Protein AF-A0A1Q3M0R4-F1 (afdb_monomer)

Radius of gyration: 12.42 Å; Cα contacts (8 Å, |Δi|>4): 33; chains: 1; bounding box: 25×22×34 Å

Solvent-accessible surface area (backbone atoms only — not comparable to full-atom values): 4258 Å² total; per-residue (Å²): 132,85,81,79,81,72,77,58,70,66,75,36,58,68,57,41,46,53,50,36,50,51,48,71,72,34,70,67,75,60,28,56,51,51,50,50,55,52,50,51,52,50,51,50,54,43,46,73,71,68,51,53,70,70,59,50,51,52,52,51,51,48,37,50,50,54,26,49,55,63,67,73,106

Foldseek 3Di:
DDPPPDDDPLVPPVVLVVLLVVLVVDDDPVNVVVLVVVLVVQLVVCVVVVDDPVVSVVSVVSSVVSSVVVNVD

Mean predicted aligned error: 7.61 Å

pLDDT: mean 77.13, std 12.31, range [35.53, 88.0]

Sequence (73 aa):
MSNVILFPLHSRSNLVQSIADSLRTVHGPAANSFWRERIAGIVADLRSSGLPDAAIRQEILGLQDAVQVQLAG

Secondary structure (DSSP, 8-state):
------S-GGG-HHHHHHHHHHHHHS-THHHHHHHHHHHHHHHHHHHHTT--HHHHHHHHHHHHHHHHHHHH-

Nearest PDB structures (foldseek):
  7o19-assembly1_AT  TM=4.785E-01  e=4.522E+00  Escherichia coli K-12

Structure (mmCIF, N/CA/C/O backbone):
data_AF-A0A1Q3M0R4-F1
#
_entry.id   AF-A0A1Q3M0R4-F1
#
loop_
_atom_site.group_PDB
_atom_site.id
_atom_site.type_symbol
_atom_site.label_atom_id
_atom_site.label_alt_id
_atom_site.label_comp_id
_atom_site.label_asym_id
_atom_site.label_entity_id
_atom_site.label_seq_id
_atom_site.pdbx_PDB_ins_code
_atom_site.Cartn_x
_atom_site.Cartn_y
_atom_site.Cartn_z
_atom_site.occupancy
_atom_site.B_iso_or_equiv
_atom_site.auth_seq_id
_atom_site.auth_comp_id
_atom_site.auth_asym_id
_atom_site.auth_atom_id
_atom_site.pdbx_PDB_model_num
ATOM 1 N N . MET A 1 1 ? 3.945 -12.164 16.947 1.00 35.53 1 MET A N 1
ATOM 2 C CA . MET A 1 1 ? 4.948 -11.243 16.375 1.00 35.53 1 MET A CA 1
ATOM 3 C C . MET A 1 1 ? 4.239 -9.935 16.089 1.00 35.53 1 MET A C 1
ATOM 5 O O . MET A 1 1 ? 3.408 -9.892 15.195 1.00 35.53 1 MET A O 1
ATOM 9 N N . SER A 1 2 ? 4.455 -8.930 16.932 1.00 36.75 2 SER A N 1
ATOM 10 C CA . SER A 1 2 ? 3.777 -7.637 16.842 1.00 36.75 2 SER A CA 1
ATOM 11 C C . SER A 1 2 ? 4.287 -6.891 15.609 1.00 36.75 2 SER A C 1
ATOM 13 O O . SER A 1 2 ? 5.445 -6.481 15.581 1.00 36.75 2 SER A O 1
ATOM 15 N N . ASN A 1 3 ? 3.453 -6.760 14.575 1.00 49.47 3 ASN A N 1
ATOM 16 C CA . ASN A 1 3 ? 3.747 -5.906 13.428 1.00 49.47 3 ASN A CA 1
ATOM 17 C C . ASN A 1 3 ? 3.662 -4.456 13.917 1.00 49.47 3 ASN A C 1
ATOM 19 O O . ASN A 1 3 ? 2.578 -3.893 14.026 1.00 49.47 3 ASN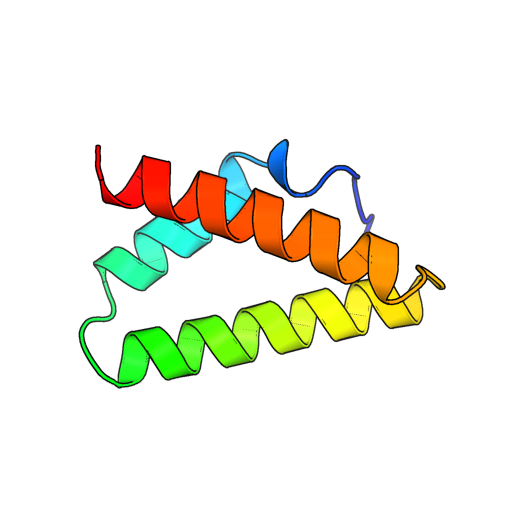 A O 1
ATOM 23 N N . VAL A 1 4 ? 4.792 -3.886 14.337 1.00 52.16 4 VAL A N 1
ATOM 24 C CA . VAL A 1 4 ? 4.843 -2.499 14.807 1.00 52.16 4 VAL A CA 1
ATOM 25 C C . VAL A 1 4 ? 4.634 -1.591 13.596 1.00 52.16 4 VAL A C 1
ATOM 27 O O . VAL A 1 4 ? 5.518 -1.414 12.747 1.00 52.16 4 VAL A O 1
ATOM 30 N N . ILE A 1 5 ? 3.435 -1.023 13.510 1.00 55.28 5 ILE A N 1
ATOM 31 C CA . ILE A 1 5 ? 3.067 -0.029 12.507 1.00 55.28 5 ILE A CA 1
ATOM 32 C C . ILE A 1 5 ? 3.673 1.303 12.967 1.00 55.28 5 ILE A C 1
ATOM 34 O O . ILE A 1 5 ? 3.095 2.038 13.762 1.00 55.28 5 ILE A O 1
ATOM 38 N N . LEU A 1 6 ? 4.904 1.576 12.526 1.00 53.53 6 LEU A N 1
ATOM 39 C CA . LEU A 1 6 ? 5.575 2.860 12.750 1.00 53.53 6 LEU A CA 1
ATOM 40 C C . LEU A 1 6 ? 5.025 3.851 11.729 1.00 53.53 6 LEU A C 1
ATOM 42 O O . LEU A 1 6 ? 5.395 3.788 10.553 1.00 53.53 6 LEU A O 1
ATOM 46 N N . PHE A 1 7 ? 4.134 4.717 12.197 1.00 52.59 7 PHE A N 1
ATOM 47 C CA . PHE A 1 7 ? 3.657 5.875 11.459 1.00 52.59 7 PHE A CA 1
ATOM 48 C C . PHE A 1 7 ? 4.684 7.019 11.482 1.00 52.59 7 PHE A C 1
ATOM 50 O O . PHE A 1 7 ? 5.409 7.159 12.470 1.00 52.59 7 PHE A O 1
ATOM 57 N N . PRO A 1 8 ? 4.704 7.869 10.439 1.00 57.00 8 PRO A N 1
ATOM 58 C CA . PRO A 1 8 ? 3.835 7.807 9.262 1.00 57.00 8 PRO A CA 1
ATOM 59 C C . PRO A 1 8 ? 4.450 7.019 8.092 1.00 57.00 8 PRO A C 1
ATOM 61 O O . PRO A 1 8 ? 5.671 6.920 7.949 1.00 57.00 8 PRO A O 1
ATOM 64 N N . LEU A 1 9 ? 3.593 6.447 7.238 1.00 59.53 9 LEU A N 1
ATOM 65 C CA . LEU A 1 9 ? 4.012 5.527 6.168 1.00 59.53 9 LEU A CA 1
ATOM 66 C C . LEU A 1 9 ? 4.917 6.192 5.119 1.00 59.53 9 LEU A C 1
ATOM 68 O O . LEU A 1 9 ? 5.829 5.544 4.606 1.00 59.53 9 LEU A O 1
ATOM 72 N N . HIS A 1 10 ? 4.721 7.486 4.855 1.00 56.66 10 HIS A N 1
ATOM 73 C CA . HIS A 1 10 ? 5.549 8.279 3.938 1.00 56.66 10 HIS A CA 1
ATOM 74 C C . HIS A 1 10 ? 6.977 8.511 4.458 1.00 56.66 10 HIS A C 1
ATOM 76 O O . HIS A 1 10 ? 7.890 8.747 3.674 1.00 56.66 10 HIS A O 1
ATOM 82 N N . SER A 1 11 ? 7.195 8.407 5.773 1.00 56.69 11 SER A N 1
ATOM 83 C CA . SER A 1 11 ? 8.520 8.568 6.377 1.00 56.69 11 SER A CA 1
ATOM 84 C C . SER A 1 11 ? 9.341 7.273 6.345 1.00 56.69 11 SER A C 1
ATOM 86 O O . SER A 1 11 ? 10.523 7.280 6.689 1.00 56.69 11 SER A O 1
ATOM 88 N N . ARG A 1 12 ? 8.744 6.147 5.919 1.00 68.12 12 ARG A N 1
ATOM 89 C CA . ARG A 1 12 ? 9.453 4.885 5.683 1.00 68.12 12 ARG A CA 1
ATOM 90 C C . ARG A 1 12 ? 10.044 4.885 4.276 1.00 68.12 12 ARG A C 1
ATOM 92 O O . ARG A 1 12 ? 9.544 4.192 3.391 1.00 68.12 12 ARG A O 1
ATOM 99 N N . SER A 1 13 ? 11.156 5.590 4.091 1.00 65.25 13 SER A N 1
ATOM 100 C CA . SER A 1 13 ? 11.916 5.601 2.833 1.00 65.25 13 SER A CA 1
ATOM 101 C C . SER A 1 13 ? 12.205 4.185 2.321 1.00 65.25 13 SER A C 1
ATOM 103 O O . SER A 1 13 ? 12.071 3.935 1.134 1.00 65.25 13 SER A O 1
ATOM 105 N N . ASN A 1 14 ? 12.468 3.224 3.219 1.00 69.88 14 ASN A N 1
ATOM 106 C CA . ASN A 1 14 ? 12.631 1.804 2.872 1.00 69.88 14 ASN A CA 1
ATOM 107 C C . ASN A 1 14 ? 11.376 1.154 2.266 1.00 69.88 14 ASN A C 1
ATOM 109 O O . ASN A 1 14 ? 11.495 0.284 1.409 1.00 69.88 14 ASN A O 1
ATOM 113 N N . LEU A 1 15 ? 10.174 1.534 2.712 1.00 73.50 15 LEU A N 1
ATOM 114 C CA . LEU A 1 15 ? 8.922 1.003 2.168 1.00 73.50 15 LEU A CA 1
ATOM 115 C C . LEU A 1 15 ? 8.664 1.593 0.779 1.00 73.50 15 LEU A C 1
ATOM 117 O O . LEU A 1 15 ? 8.401 0.844 -0.157 1.00 73.50 15 LEU A O 1
ATOM 121 N N . VAL A 1 16 ? 8.807 2.915 0.646 1.00 76.56 16 VAL A N 1
ATOM 122 C CA . VAL A 1 16 ? 8.706 3.620 -0.641 1.00 76.56 16 VAL A CA 1
ATOM 123 C C . VAL A 1 16 ? 9.713 3.041 -1.635 1.00 76.56 16 VAL A C 1
ATOM 125 O O . VAL A 1 16 ? 9.328 2.687 -2.744 1.00 76.56 16 VAL A O 1
ATOM 128 N N . GLN A 1 17 ? 10.959 2.831 -1.206 1.00 77.94 17 GLN A N 1
ATOM 129 C CA . GLN A 1 17 ? 12.032 2.299 -2.039 1.00 77.94 17 GLN A CA 1
ATOM 130 C C . GLN A 1 17 ? 11.843 0.843 -2.411 1.00 77.94 17 GLN A C 1
ATOM 132 O O . GLN A 1 17 ? 11.986 0.505 -3.578 1.00 77.94 17 GLN A O 1
ATOM 137 N N . SER A 1 18 ? 11.419 -0.010 -1.482 1.00 80.31 18 SER A N 1
ATOM 138 C CA . SER A 1 18 ? 11.086 -1.398 -1.808 1.00 80.31 18 SER A CA 1
ATOM 139 C C . SER A 1 18 ? 9.937 -1.494 -2.819 1.00 80.31 18 SER A C 1
ATOM 141 O O . SER A 1 18 ? 9.981 -2.329 -3.726 1.00 80.31 18 SER A O 1
ATOM 143 N N . ILE A 1 19 ? 8.922 -0.630 -2.704 1.00 80.69 19 ILE A N 1
ATOM 144 C CA . ILE A 1 19 ? 7.795 -0.611 -3.642 1.00 80.69 19 ILE A CA 1
ATOM 145 C C . ILE A 1 19 ? 8.219 -0.034 -4.996 1.00 80.69 19 ILE A C 1
ATOM 147 O O . ILE A 1 19 ? 7.897 -0.629 -6.022 1.00 80.69 19 ILE A O 1
ATOM 151 N N . ALA A 1 20 ? 8.964 1.073 -5.014 1.00 81.38 20 ALA A N 1
ATOM 152 C CA . ALA A 1 20 ? 9.483 1.678 -6.236 1.00 81.38 20 ALA A CA 1
ATOM 153 C C . ALA A 1 20 ? 10.423 0.720 -6.980 1.00 81.38 20 ALA A C 1
ATOM 155 O O . ALA A 1 20 ? 10.330 0.595 -8.192 1.00 81.38 20 ALA A O 1
ATOM 156 N N . ASP A 1 21 ? 11.285 -0.010 -6.273 1.00 81.69 21 ASP A N 1
ATOM 157 C CA . ASP A 1 21 ? 12.168 -1.027 -6.853 1.00 81.69 21 ASP A CA 1
ATOM 158 C C . ASP A 1 21 ? 11.386 -2.221 -7.423 1.00 81.69 21 ASP A C 1
ATOM 160 O O . ASP A 1 21 ? 11.609 -2.639 -8.561 1.00 81.69 21 ASP A O 1
ATOM 164 N N . SER A 1 22 ? 10.361 -2.689 -6.700 1.00 80.94 22 SER A N 1
ATOM 165 C CA . SER A 1 22 ? 9.454 -3.735 -7.194 1.00 80.94 22 SER A CA 1
ATOM 166 C C . SER A 1 22 ? 8.701 -3.287 -8.454 1.00 80.94 22 SER A C 1
ATOM 168 O O . SER A 1 22 ? 8.607 -4.043 -9.417 1.00 80.94 22 SER A O 1
ATOM 170 N N . LEU A 1 23 ? 8.211 -2.043 -8.487 1.00 80.31 23 LEU A N 1
ATOM 171 C CA . LEU A 1 23 ? 7.554 -1.445 -9.658 1.00 80.31 23 LEU A CA 1
ATOM 172 C C . LEU A 1 23 ? 8.524 -1.144 -10.805 1.00 80.31 23 LEU A C 1
ATOM 174 O O . LEU A 1 23 ? 8.114 -1.111 -11.961 1.00 80.31 23 LEU A O 1
ATOM 178 N N . ARG A 1 24 ? 9.808 -0.938 -10.512 1.00 77.94 24 ARG A N 1
ATOM 179 C CA . ARG A 1 24 ? 10.852 -0.806 -11.533 1.00 77.94 24 ARG A CA 1
ATOM 180 C C . ARG A 1 24 ? 11.199 -2.147 -12.164 1.00 77.94 24 ARG A C 1
ATOM 182 O O . ARG A 1 24 ? 11.661 -2.172 -13.292 1.00 77.94 24 ARG A O 1
ATOM 189 N N . THR A 1 25 ? 10.974 -3.245 -11.446 1.00 79.25 25 THR A N 1
ATOM 190 C CA . THR A 1 25 ? 11.234 -4.606 -11.934 1.00 79.25 25 THR A CA 1
ATOM 191 C C . THR A 1 25 ? 10.012 -5.197 -12.645 1.00 79.25 25 THR A C 1
ATOM 193 O O . THR A 1 25 ? 10.143 -5.966 -13.596 1.00 79.25 25 THR A O 1
ATOM 196 N N . VAL A 1 26 ? 8.804 -4.837 -12.200 1.00 78.44 26 VAL A N 1
ATOM 197 C CA . VAL A 1 26 ? 7.537 -5.285 -12.786 1.00 78.44 26 VAL A CA 1
ATOM 198 C C . VAL A 1 26 ? 6.980 -4.185 -13.685 1.00 78.44 26 VAL A C 1
ATOM 200 O O . VAL A 1 26 ? 6.557 -3.144 -13.200 1.00 78.44 26 VAL A O 1
ATOM 203 N N . HIS A 1 27 ? 6.900 -4.433 -14.993 1.00 73.62 27 HIS A N 1
ATOM 204 C CA . HIS A 1 27 ? 6.352 -3.473 -15.955 1.00 73.62 27 HIS A CA 1
ATOM 205 C C . HIS A 1 27 ? 4.966 -3.876 -16.476 1.00 73.62 27 HIS A C 1
ATOM 207 O O . HIS A 1 27 ? 4.607 -5.053 -16.544 1.00 73.62 27 HIS A O 1
ATOM 213 N N . GLY A 1 28 ? 4.178 -2.878 -16.886 1.00 73.56 28 GLY A N 1
ATOM 214 C CA . GLY A 1 28 ? 2.903 -3.091 -17.572 1.00 73.56 28 GLY A CA 1
ATOM 215 C C . GLY A 1 28 ? 1.740 -3.495 -16.646 1.00 73.56 28 GLY A C 1
ATOM 216 O O . GLY A 1 28 ? 1.674 -3.046 -15.500 1.00 73.56 28 GLY A O 1
ATOM 217 N N . PRO A 1 29 ? 0.789 -4.328 -17.113 1.00 79.44 29 PRO A N 1
ATOM 218 C CA . PRO A 1 29 ? -0.432 -4.672 -16.367 1.00 79.44 29 PRO A CA 1
ATOM 219 C C . PRO A 1 29 ? -0.172 -5.353 -15.012 1.00 79.44 29 PRO A C 1
ATOM 221 O O . PRO A 1 29 ? -0.963 -5.220 -14.072 1.00 79.44 29 PRO A O 1
ATOM 224 N N . ALA A 1 30 ? 0.957 -6.058 -14.902 1.00 78.25 30 ALA A N 1
ATOM 225 C CA . ALA A 1 30 ? 1.395 -6.707 -13.673 1.00 78.25 30 ALA A CA 1
ATOM 226 C C . ALA A 1 30 ? 1.772 -5.686 -12.585 1.00 78.25 30 ALA A C 1
ATOM 228 O O . ALA A 1 30 ? 1.472 -5.907 -11.414 1.00 78.25 30 ALA A O 1
ATOM 229 N N . ALA A 1 31 ? 2.334 -4.534 -12.968 1.00 80.00 31 ALA A N 1
ATOM 230 C CA . ALA A 1 31 ? 2.730 -3.475 -12.038 1.00 80.00 31 ALA A CA 1
ATOM 231 C C . ALA A 1 31 ? 1.508 -2.873 -11.337 1.00 80.00 31 ALA A C 1
ATOM 233 O O . ALA A 1 31 ? 1.493 -2.688 -10.122 1.00 80.00 31 ALA A O 1
ATOM 234 N N . ASN A 1 32 ? 0.442 -2.635 -12.105 1.00 81.88 32 ASN A N 1
ATOM 235 C CA . ASN A 1 32 ? -0.807 -2.099 -11.576 1.00 81.88 32 ASN A CA 1
ATOM 236 C C . ASN A 1 32 ? -1.526 -3.105 -10.661 1.00 81.88 32 ASN A C 1
ATOM 238 O O . ASN A 1 32 ? -2.106 -2.725 -9.643 1.00 81.88 32 ASN A O 1
ATOM 242 N N . SER A 1 33 ? -1.473 -4.396 -11.002 1.00 85.56 33 SER A N 1
ATOM 243 C CA . SER A 1 33 ? -2.044 -5.460 -10.166 1.00 85.56 33 SER A CA 1
ATOM 244 C C . SER A 1 33 ? -1.292 -5.580 -8.840 1.00 85.56 33 SER A C 1
ATOM 246 O O . SER A 1 33 ? -1.921 -5.516 -7.786 1.00 85.56 33 SER A O 1
ATOM 248 N N . PHE A 1 34 ? 0.043 -5.608 -8.894 1.00 84.00 34 PHE A N 1
ATOM 249 C CA . PHE A 1 34 ? 0.906 -5.595 -7.713 1.00 84.00 34 PHE A CA 1
ATOM 250 C C . PHE A 1 34 ? 0.664 -4.361 -6.838 1.00 84.00 34 PHE A C 1
ATOM 252 O O . PHE A 1 34 ? 0.483 -4.485 -5.628 1.00 84.00 34 PHE A O 1
ATOM 259 N N . TRP A 1 35 ? 0.605 -3.167 -7.440 1.00 85.69 35 TRP A N 1
ATOM 260 C CA . TRP A 1 35 ? 0.322 -1.928 -6.718 1.00 85.69 35 TRP A CA 1
ATOM 261 C C . TRP A 1 35 ? -1.018 -2.006 -5.990 1.00 85.69 35 TRP A C 1
ATOM 263 O O . TRP A 1 35 ? -1.085 -1.762 -4.788 1.00 85.69 35 TRP A O 1
ATOM 273 N N . ARG A 1 36 ? -2.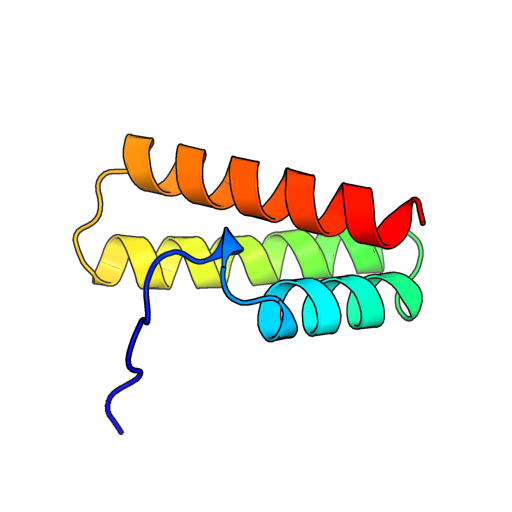086 -2.409 -6.687 1.00 86.38 36 ARG A N 1
ATOM 274 C CA . ARG A 1 36 ? -3.413 -2.547 -6.079 1.00 86.38 36 ARG A CA 1
ATOM 275 C C . ARG A 1 36 ? -3.439 -3.557 -4.938 1.00 86.38 36 ARG A C 1
ATOM 277 O O . ARG A 1 36 ? -4.049 -3.264 -3.915 1.00 86.38 36 ARG A O 1
ATOM 284 N N . GLU A 1 37 ? -2.805 -4.717 -5.094 1.00 88.00 37 GLU A N 1
ATOM 285 C CA . GLU A 1 37 ? -2.706 -5.726 -4.031 1.00 88.00 37 GLU A 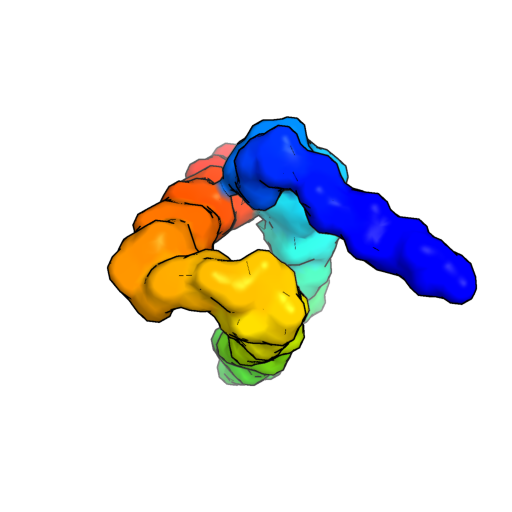CA 1
ATOM 286 C C . GLU A 1 37 ? -1.948 -5.184 -2.817 1.00 88.00 37 GLU A C 1
ATOM 288 O O . GLU A 1 37 ? -2.390 -5.347 -1.678 1.00 88.00 37 GLU A O 1
ATOM 293 N N . ARG A 1 38 ? -0.850 -4.456 -3.052 1.00 84.81 38 ARG A N 1
ATOM 294 C CA . ARG A 1 38 ? -0.059 -3.838 -1.987 1.00 84.81 38 ARG A CA 1
ATOM 295 C C . ARG A 1 38 ? -0.850 -2.771 -1.238 1.00 84.81 38 ARG A C 1
ATOM 297 O O . ARG A 1 38 ? -0.883 -2.797 -0.009 1.00 84.81 38 ARG A O 1
ATOM 304 N N . ILE A 1 39 ? -1.515 -1.871 -1.963 1.00 86.44 39 ILE A N 1
ATOM 305 C CA . ILE A 1 39 ? -2.382 -0.844 -1.377 1.00 86.44 39 ILE A CA 1
ATOM 306 C C . ILE A 1 39 ? -3.542 -1.491 -0.621 1.00 86.44 39 ILE A C 1
ATOM 308 O O . ILE A 1 39 ? -3.830 -1.070 0.493 1.00 86.44 39 ILE A O 1
ATOM 312 N N . ALA A 1 40 ? -4.174 -2.535 -1.161 1.00 87.69 40 ALA A N 1
ATOM 313 C CA . ALA A 1 40 ? -5.247 -3.248 -0.471 1.00 87.69 40 ALA A CA 1
ATOM 314 C C . ALA A 1 40 ? -4.775 -3.853 0.862 1.00 87.69 40 ALA A C 1
ATOM 316 O O . ALA A 1 40 ? -5.480 -3.730 1.863 1.00 87.69 40 ALA A O 1
ATOM 317 N N . GLY A 1 41 ? -3.570 -4.433 0.900 1.00 86.38 41 GLY A N 1
ATOM 318 C CA . GLY A 1 41 ? -2.959 -4.931 2.134 1.00 86.38 41 GLY A CA 1
ATOM 319 C C . GLY A 1 41 ? -2.694 -3.823 3.157 1.00 86.38 41 GLY A C 1
ATOM 320 O O . GLY A 1 41 ? -3.042 -3.975 4.324 1.00 86.38 41 GLY A O 1
ATOM 321 N N . ILE A 1 42 ? -2.151 -2.683 2.718 1.00 84.19 42 ILE A N 1
ATOM 322 C CA . ILE A 1 42 ? -1.902 -1.522 3.589 1.00 84.19 42 ILE A CA 1
ATOM 323 C C . ILE A 1 42 ? -3.223 -0.957 4.125 1.00 84.19 42 ILE A C 1
ATOM 325 O O . ILE A 1 42 ? -3.354 -0.720 5.319 1.00 84.19 42 ILE A O 1
ATOM 329 N N . VAL A 1 43 ? -4.232 -0.786 3.269 1.00 85.88 43 VAL A N 1
ATOM 330 C CA . VAL A 1 43 ? -5.566 -0.320 3.673 1.00 85.88 43 VAL A CA 1
ATOM 331 C C . VAL A 1 43 ? -6.192 -1.273 4.691 1.00 85.88 43 VAL A C 1
ATOM 333 O O . VAL A 1 43 ? -6.775 -0.806 5.664 1.00 85.88 43 VAL A O 1
ATOM 336 N N . ALA A 1 44 ? -6.071 -2.588 4.498 1.00 86.38 44 ALA A N 1
ATOM 337 C CA . ALA A 1 44 ? -6.587 -3.575 5.443 1.00 86.38 44 ALA A CA 1
ATOM 338 C C . ALA A 1 44 ? -5.882 -3.497 6.808 1.00 8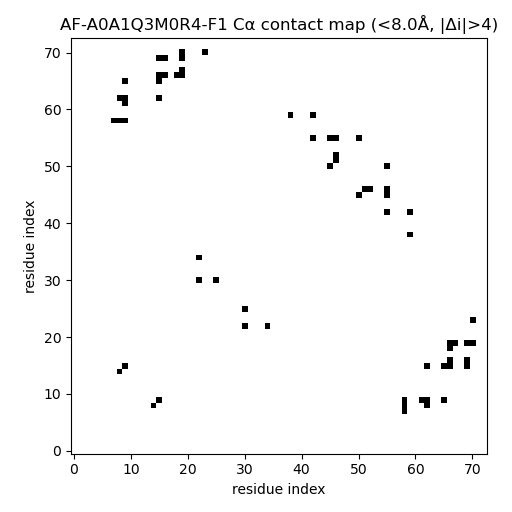6.38 44 ALA A C 1
ATOM 340 O O . ALA A 1 44 ? -6.559 -3.520 7.833 1.00 86.38 44 ALA A O 1
ATOM 341 N N . ASP A 1 45 ? -4.557 -3.342 6.826 1.00 84.19 45 ASP A N 1
ATOM 342 C CA . ASP A 1 45 ? -3.756 -3.198 8.051 1.00 84.19 45 ASP A CA 1
ATOM 343 C C . ASP A 1 45 ? -4.104 -1.898 8.805 1.00 84.19 45 ASP A C 1
ATOM 345 O O . ASP A 1 45 ? -4.353 -1.902 10.015 1.00 84.19 45 ASP A O 1
ATOM 349 N N . LEU A 1 46 ? -4.258 -0.790 8.072 1.00 83.25 46 LEU A N 1
ATOM 350 C CA . LEU A 1 46 ? -4.676 0.497 8.628 1.00 83.25 46 LEU A CA 1
ATOM 351 C C . LEU A 1 46 ? -6.121 0.466 9.150 1.00 83.25 46 LEU A C 1
ATOM 353 O O . LEU A 1 46 ? -6.394 0.982 10.235 1.00 83.25 46 LEU A O 1
ATOM 357 N N . ARG A 1 47 ? -7.046 -0.173 8.421 1.00 84.81 47 ARG A N 1
ATOM 358 C CA . ARG A 1 47 ? -8.425 -0.393 8.892 1.00 84.81 47 ARG A CA 1
ATOM 359 C C . ARG A 1 47 ? -8.448 -1.270 10.135 1.00 84.81 47 ARG A C 1
ATOM 361 O O . ARG A 1 47 ? -9.167 -0.958 11.078 1.00 84.81 47 ARG A O 1
ATOM 368 N N . SER A 1 48 ? -7.643 -2.331 10.165 1.00 83.56 48 SER A N 1
ATOM 369 C CA . SER A 1 48 ? -7.512 -3.203 11.336 1.00 83.56 48 SER A CA 1
ATOM 370 C C . SER A 1 48 ? -6.931 -2.471 12.547 1.00 83.56 48 SER A C 1
ATOM 372 O O . SER A 1 48 ? -7.216 -2.851 13.679 1.00 83.56 48 SER A O 1
ATOM 374 N N . SER A 1 49 ? -6.154 -1.413 12.320 1.00 81.56 49 SER A N 1
ATOM 375 C CA . SER A 1 49 ? -5.639 -0.524 13.367 1.00 81.56 49 SER A CA 1
ATOM 376 C C . SER A 1 49 ? -6.670 0.496 13.864 1.00 81.56 49 SER A C 1
ATOM 378 O O . SER A 1 49 ? -6.379 1.261 14.779 1.00 81.56 49 SER A O 1
ATOM 380 N N . GLY A 1 50 ? -7.871 0.528 13.274 1.00 86.25 50 GLY A N 1
ATOM 381 C CA . GLY A 1 50 ? -8.943 1.448 13.649 1.00 86.25 50 GLY A CA 1
ATOM 382 C C . GLY A 1 50 ? -8.829 2.840 13.026 1.00 86.25 50 GLY A C 1
ATOM 383 O O . GLY A 1 50 ? -9.501 3.760 13.492 1.00 86.25 50 GLY A O 1
ATOM 384 N N . LEU A 1 51 ? -8.001 3.027 11.987 1.00 84.75 51 LEU A N 1
ATOM 385 C CA . LEU A 1 51 ? -7.942 4.316 11.300 1.00 84.75 51 LEU A CA 1
ATOM 386 C C . LEU A 1 51 ? -9.208 4.562 10.461 1.00 84.75 51 LEU A C 1
ATOM 388 O O . LEU A 1 51 ? -9.692 3.650 9.785 1.00 84.75 51 LEU A O 1
ATOM 392 N N . PRO A 1 52 ? -9.711 5.809 10.430 1.00 86.94 52 PRO A N 1
ATOM 393 C CA . PRO A 1 52 ? -10.827 6.177 9.572 1.00 86.94 52 PRO A CA 1
ATOM 394 C C . PRO A 1 52 ? -10.408 6.191 8.097 1.00 86.94 52 PRO A C 1
ATOM 396 O O . PRO A 1 52 ? -9.296 6.602 7.754 1.00 86.94 52 PRO A O 1
ATOM 399 N N . ASP A 1 53 ? -11.330 5.832 7.199 1.00 85.25 53 ASP A N 1
ATOM 400 C CA . ASP A 1 53 ? -11.088 5.770 5.749 1.00 85.25 53 ASP A CA 1
ATOM 401 C C . ASP A 1 53 ? -10.534 7.073 5.156 1.00 85.25 53 ASP A C 1
ATOM 403 O O . ASP A 1 53 ? -9.749 7.045 4.207 1.00 85.25 53 ASP A O 1
ATOM 407 N N . ALA A 1 54 ? -10.911 8.221 5.726 1.00 86.56 54 ALA A N 1
ATOM 408 C CA . ALA A 1 54 ? -10.382 9.522 5.330 1.00 86.56 54 ALA A CA 1
ATOM 409 C C . ALA A 1 54 ? -8.873 9.642 5.607 1.00 86.56 54 ALA A C 1
ATOM 411 O O . ALA A 1 54 ? -8.128 10.067 4.726 1.00 86.56 54 ALA A O 1
ATOM 412 N N . ALA A 1 55 ? -8.415 9.215 6.789 1.00 84.62 55 ALA A N 1
ATOM 413 C CA . ALA A 1 55 ? -6.996 9.215 7.144 1.00 84.62 55 ALA A CA 1
ATOM 414 C C . ALA A 1 55 ? -6.221 8.188 6.312 1.00 84.62 55 ALA A C 1
ATOM 416 O O . ALA A 1 55 ? -5.154 8.494 5.792 1.00 84.62 55 ALA A O 1
ATOM 417 N N . ILE A 1 56 ? -6.805 7.005 6.097 1.00 86.44 56 ILE A N 1
ATOM 418 C CA . ILE A 1 56 ? -6.228 5.975 5.227 1.00 86.44 56 ILE A CA 1
ATOM 419 C C . ILE A 1 56 ? -6.006 6.531 3.824 1.00 86.44 56 ILE A C 1
ATOM 421 O O . ILE A 1 56 ? -4.921 6.398 3.271 1.00 86.44 56 ILE A O 1
ATOM 425 N N . ARG A 1 57 ? -7.012 7.198 3.248 1.00 87.06 57 ARG A N 1
ATOM 426 C CA . ARG A 1 57 ? -6.893 7.808 1.922 1.00 87.06 57 ARG A CA 1
ATOM 427 C C . ARG A 1 57 ? -5.750 8.820 1.862 1.00 87.06 57 ARG A C 1
ATOM 429 O O . ARG A 1 57 ? -5.019 8.808 0.879 1.00 87.06 57 ARG A O 1
ATOM 436 N N . GLN A 1 58 ? -5.601 9.677 2.872 1.00 86.19 58 GLN A N 1
ATOM 437 C CA . GLN A 1 58 ? -4.501 10.647 2.921 1.00 86.19 58 GLN A CA 1
ATOM 438 C C . GLN A 1 58 ? -3.134 9.953 2.979 1.00 86.19 58 GLN A C 1
ATOM 440 O O . GLN A 1 58 ? -2.246 10.306 2.208 1.00 86.19 58 GLN A O 1
ATOM 445 N N . GLU A 1 59 ? -2.994 8.911 3.799 1.00 84.19 59 GLU A N 1
ATOM 446 C CA . GLU A 1 59 ? -1.753 8.131 3.884 1.00 84.19 59 GLU A CA 1
ATOM 447 C C . GLU A 1 59 ? -1.427 7.418 2.562 1.00 84.19 59 GLU A C 1
ATOM 449 O O . GLU A 1 59 ? -0.279 7.426 2.121 1.00 84.19 59 GLU A O 1
ATOM 454 N N . ILE A 1 60 ? -2.431 6.839 1.889 1.00 85.38 60 ILE A N 1
ATOM 455 C CA . ILE A 1 60 ? -2.245 6.202 0.577 1.00 85.38 60 ILE A CA 1
ATOM 456 C C . ILE A 1 60 ? -1.855 7.229 -0.493 1.00 85.38 60 ILE A C 1
ATOM 458 O O . ILE A 1 60 ? -0.989 6.934 -1.314 1.00 85.38 60 ILE A O 1
ATOM 462 N N . LEU A 1 61 ? -2.459 8.422 -0.490 1.00 85.62 61 LEU A N 1
ATOM 463 C CA . LEU A 1 61 ? -2.103 9.492 -1.427 1.00 85.62 61 LEU A CA 1
ATOM 464 C C . LEU A 1 61 ? -0.661 9.964 -1.212 1.00 85.62 61 LEU A C 1
ATOM 466 O O . LEU A 1 61 ? 0.086 10.061 -2.181 1.00 85.62 61 LEU A O 1
ATOM 470 N N . GLY A 1 62 ? -0.243 10.177 0.040 1.00 84.69 62 GLY A N 1
ATOM 471 C CA . GLY A 1 62 ? 1.140 10.542 0.359 1.00 84.69 62 GLY A CA 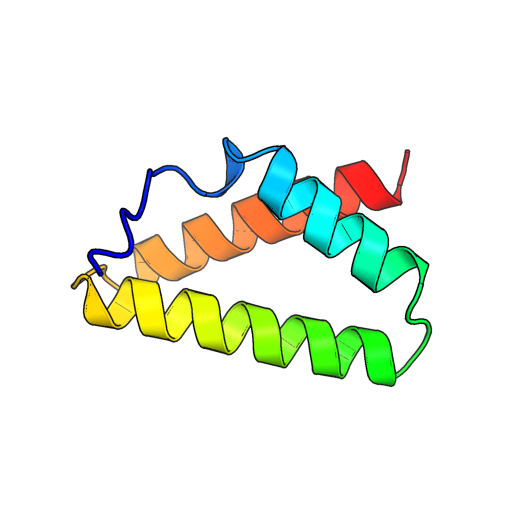1
ATOM 472 C C . GLY A 1 62 ? 2.145 9.448 -0.012 1.00 84.69 62 GLY A C 1
ATOM 473 O O . GLY A 1 62 ? 3.227 9.739 -0.516 1.00 84.69 62 GLY A O 1
ATOM 474 N N . LEU A 1 63 ? 1.778 8.175 0.172 1.00 82.81 63 LEU A N 1
ATOM 475 C CA . LEU A 1 63 ? 2.600 7.048 -0.266 1.00 82.81 63 LEU A CA 1
ATOM 476 C C . LEU A 1 63 ? 2.721 6.992 -1.794 1.00 82.81 63 LEU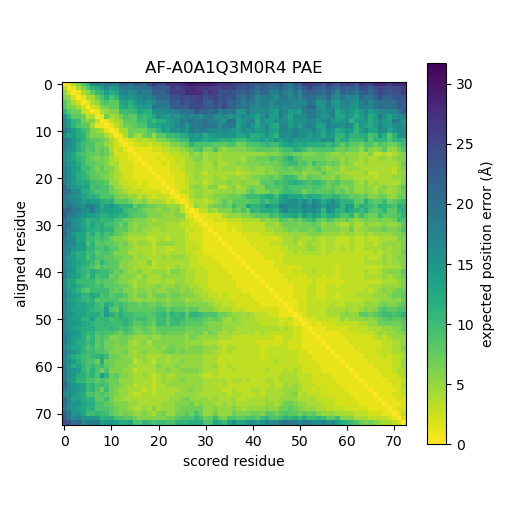 A C 1
ATOM 478 O O . LEU A 1 63 ? 3.806 6.747 -2.315 1.00 82.81 63 LEU A O 1
ATOM 482 N N . GLN A 1 64 ? 1.613 7.197 -2.508 1.00 84.00 64 GLN A N 1
ATOM 483 C CA . GLN A 1 64 ? 1.598 7.206 -3.966 1.00 84.00 64 GLN A CA 1
ATOM 484 C C . GLN A 1 64 ? 2.481 8.320 -4.527 1.00 84.00 64 GLN A C 1
ATOM 486 O O . GLN A 1 64 ? 3.273 8.050 -5.426 1.00 84.00 64 GLN A O 1
ATOM 491 N N . ASP A 1 65 ? 2.371 9.528 -3.977 1.00 85.62 65 ASP A N 1
ATOM 492 C CA . ASP A 1 65 ? 3.193 10.675 -4.360 1.00 85.62 65 ASP A CA 1
ATOM 493 C C . ASP A 1 65 ? 4.686 10.383 -4.146 1.00 85.62 65 ASP A C 1
ATOM 495 O O . ASP A 1 65 ? 5.473 10.449 -5.089 1.00 85.62 65 ASP A O 1
ATOM 499 N N . ALA A 1 66 ? 5.062 9.90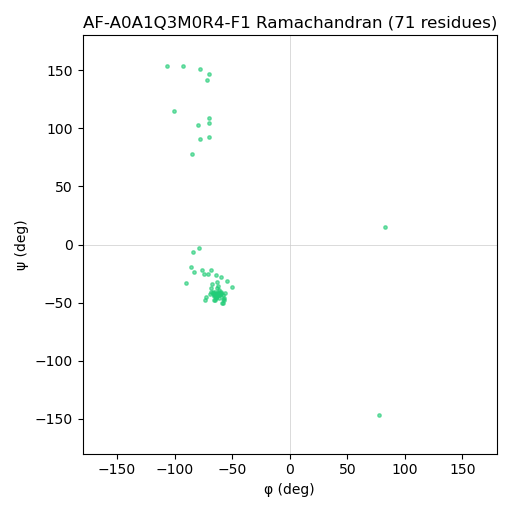6 -2.955 1.00 83.12 66 ALA A N 1
ATOM 500 C CA . ALA A 1 66 ? 6.447 9.556 -2.645 1.00 83.12 66 ALA A CA 1
ATOM 501 C C . ALA A 1 66 ? 7.015 8.468 -3.577 1.00 83.12 66 ALA A C 1
ATOM 503 O O . ALA A 1 66 ? 8.163 8.564 -4.015 1.00 83.12 66 ALA A O 1
ATOM 504 N N . VAL A 1 67 ? 6.223 7.439 -3.904 1.00 83.56 67 VAL A N 1
ATOM 505 C CA . VAL A 1 67 ? 6.628 6.382 -4.848 1.00 83.56 67 VAL A CA 1
ATOM 506 C C . VAL A 1 67 ? 6.773 6.939 -6.26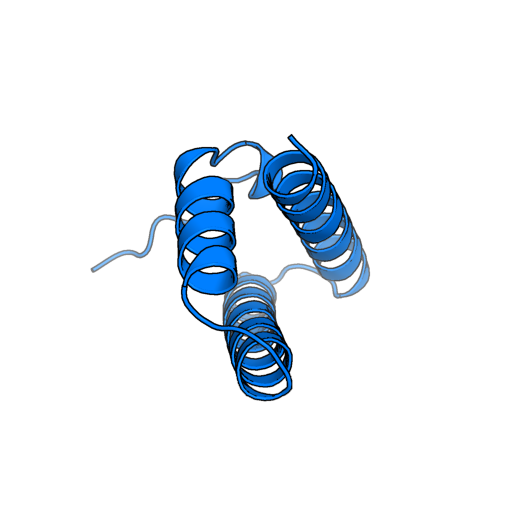3 1.00 83.56 67 VAL A C 1
ATOM 508 O O . VAL A 1 67 ? 7.728 6.587 -6.948 1.00 83.56 67 VAL A O 1
ATOM 511 N N . GLN A 1 68 ? 5.869 7.817 -6.707 1.00 80.75 68 GLN A N 1
ATOM 512 C CA . GLN A 1 68 ? 5.963 8.440 -8.028 1.00 80.75 68 GLN A CA 1
ATOM 513 C C . GLN A 1 68 ? 7.180 9.353 -8.152 1.00 80.75 68 GLN A C 1
ATOM 515 O O . GLN A 1 68 ? 7.902 9.244 -9.138 1.00 80.75 68 GLN A O 1
ATOM 520 N N . VAL A 1 69 ? 7.452 10.191 -7.148 1.00 83.81 69 VAL A N 1
ATOM 521 C CA . VAL A 1 69 ? 8.662 11.027 -7.102 1.00 83.81 69 VAL A CA 1
ATOM 522 C C . VAL A 1 69 ? 9.915 10.160 -7.216 1.00 83.81 69 VAL A C 1
ATOM 524 O O . VAL A 1 69 ? 10.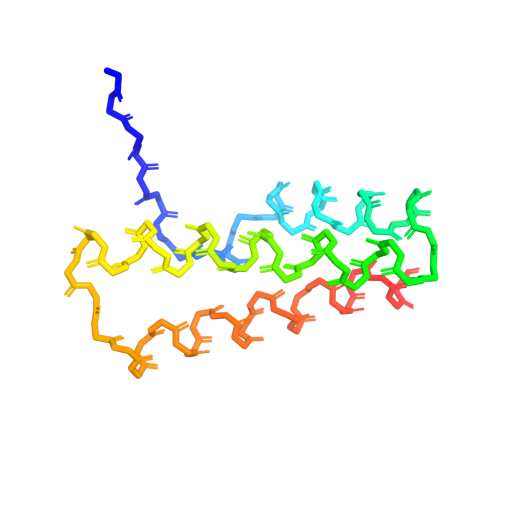835 10.496 -7.954 1.00 83.81 69 VAL A O 1
ATOM 527 N N . GLN A 1 70 ? 9.934 9.012 -6.540 1.00 82.38 70 GLN A N 1
ATOM 528 C CA . GLN A 1 70 ? 11.073 8.098 -6.558 1.00 82.38 70 GLN A CA 1
ATOM 529 C C . GLN A 1 70 ? 11.197 7.268 -7.845 1.00 82.38 70 GLN A C 1
ATOM 531 O O . GLN A 1 70 ? 12.278 6.774 -8.141 1.00 82.38 70 GLN A O 1
ATOM 536 N N . LEU A 1 71 ? 10.108 7.092 -8.598 1.00 79.50 71 LEU A N 1
ATOM 537 C CA . LEU A 1 71 ? 10.121 6.489 -9.936 1.00 79.50 71 LEU A CA 1
ATOM 538 C C . LEU A 1 71 ? 10.481 7.501 -11.035 1.00 79.50 71 LEU A C 1
ATOM 540 O O . LEU A 1 71 ? 10.905 7.091 -12.113 1.00 79.50 71 LEU A O 1
ATOM 544 N N . ALA A 1 72 ? 10.257 8.794 -10.789 1.00 76.88 72 ALA A N 1
ATOM 545 C CA . ALA A 1 72 ? 10.541 9.874 -11.730 1.00 76.88 72 ALA A CA 1
ATOM 546 C C . ALA A 1 72 ? 11.994 10.380 -11.670 1.00 76.88 72 ALA A C 1
ATOM 548 O O . ALA A 1 72 ? 12.428 11.043 -12.614 1.00 76.88 72 ALA A O 1
ATOM 549 N N . GLY A 1 73 ? 12.710 10.108 -10.573 1.00 61.53 73 GLY A N 1
ATOM 550 C CA . GLY A 1 73 ? 14.136 10.414 -10.392 1.00 61.53 73 GLY A CA 1
ATOM 551 C C . GLY A 1 73 ? 15.036 9.263 -10.810 1.00 61.53 73 GLY A C 1
ATOM 552 O O . GLY A 1 73 ? 16.069 9.553 -11.452 1.00 61.53 73 GLY A O 1
#